Protein AF-A0A967WJ11-F1 (afdb_monomer)

Mean predicted aligned error: 7.95 Å

Radius of gyration: 17.64 Å; Cα contacts (8 Å, |Δi|>4): 29; chains: 1; bounding box: 41×28×44 Å

Sequence (92 aa):
PYKSWKMTPEDWRNRELWDRYLSYAQRMISETDAPYAPWLLIPGNDKLYARVEVLRSIVTVIEGWQVGDKLFTSRHEYLKYLEEHGDFLEDD

Structure (mmCIF, N/CA/C/O backbone):
data_AF-A0A967WJ11-F1
#
_entry.id   AF-A0A967WJ11-F1
#
loop_
_atom_site.group_PDB
_atom_site.id
_atom_site.type_symbol
_atom_site.label_atom_id
_atom_site.label_alt_id
_atom_site.label_comp_id
_atom_site.label_asym_id
_atom_site.label_entity_id
_atom_site.label_seq_id
_atom_site.pdbx_PDB_ins_code
_atom_site.Cartn_x
_atom_site.Cartn_y
_atom_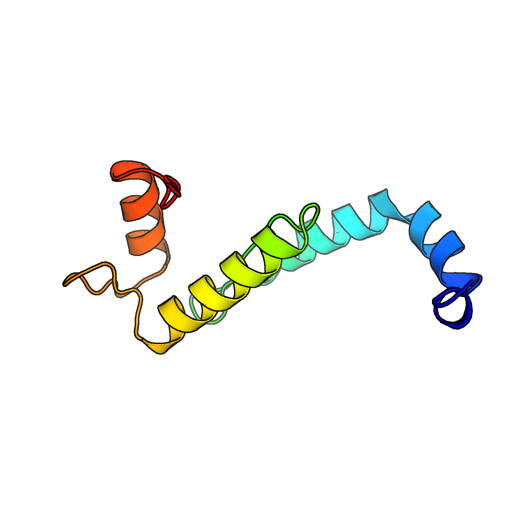site.Cartn_z
_atom_site.occupancy
_atom_site.B_iso_or_equiv
_atom_site.auth_seq_id
_atom_site.auth_comp_id
_atom_site.auth_asym_id
_atom_site.auth_atom_id
_atom_site.pdbx_PDB_model_num
ATOM 1 N N . PRO A 1 1 ? 4.337 13.083 -24.368 1.00 76.19 1 PRO A N 1
ATOM 2 C CA . PRO A 1 1 ? 5.241 14.265 -24.401 1.00 76.19 1 PRO A CA 1
ATOM 3 C C . PRO A 1 1 ? 5.456 14.951 -23.035 1.00 76.19 1 PRO A C 1
ATOM 5 O O . PRO A 1 1 ? 6.593 15.079 -22.617 1.00 76.19 1 PRO A O 1
ATOM 8 N N . TYR A 1 2 ? 4.409 15.357 -22.301 1.00 92.81 2 TYR A N 1
ATOM 9 C CA . TYR A 1 2 ? 4.575 16.188 -21.087 1.00 92.81 2 TYR A CA 1
ATOM 10 C C . TYR A 1 2 ? 5.238 15.490 -19.875 1.00 92.81 2 TYR A C 1
A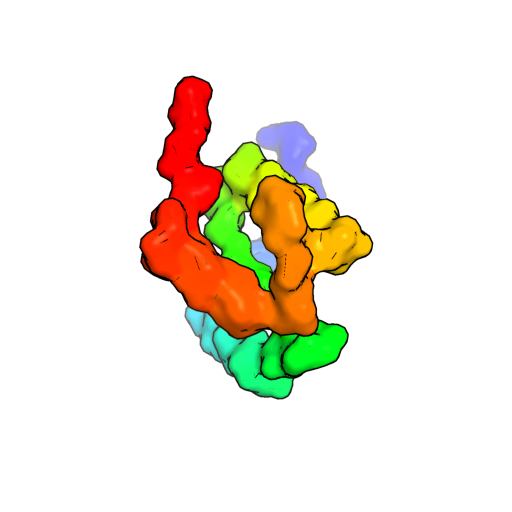TOM 12 O O . TYR A 1 2 ? 5.883 16.139 -19.056 1.00 92.81 2 TYR A O 1
ATOM 20 N N . LYS A 1 3 ? 5.106 14.162 -19.745 1.00 92.00 3 LYS A N 1
ATOM 21 C CA . LYS A 1 3 ? 5.659 13.384 -18.614 1.00 92.00 3 LYS A CA 1
ATOM 22 C C . LYS A 1 3 ? 6.774 12.409 -19.006 1.00 92.00 3 LYS A C 1
ATOM 24 O O . LYS A 1 3 ? 7.195 11.625 -18.167 1.00 92.00 3 LYS A O 1
ATOM 29 N N . SER A 1 4 ? 7.247 12.433 -20.254 1.00 90.44 4 SER A N 1
ATOM 30 C CA . SER A 1 4 ? 8.233 11.453 -20.742 1.00 90.44 4 SER A CA 1
ATOM 31 C C . SER A 1 4 ? 9.570 11.534 -20.011 1.00 90.44 4 SER A C 1
ATOM 33 O O . SER A 1 4 ? 10.207 10.510 -19.827 1.00 90.44 4 SER A O 1
ATOM 35 N N . TRP A 1 5 ? 9.954 12.719 -19.531 1.00 93.25 5 TRP A N 1
ATOM 36 C CA . TRP A 1 5 ? 11.173 12.925 -18.741 1.00 93.25 5 TRP A CA 1
ATOM 37 C C . TRP A 1 5 ? 11.189 12.161 -17.407 1.00 93.25 5 TRP A C 1
ATOM 39 O O . TRP A 1 5 ? 12.251 12.008 -16.816 1.00 93.25 5 TRP A O 1
ATOM 49 N N . LYS A 1 6 ? 10.029 11.688 -16.927 1.00 94.88 6 LYS A N 1
ATOM 50 C CA . LYS A 1 6 ? 9.920 10.865 -15.714 1.00 94.88 6 LYS A CA 1
ATOM 51 C C . LYS A 1 6 ? 10.213 9.384 -15.959 1.00 94.88 6 LYS A C 1
ATOM 53 O O . LYS A 1 6 ? 10.358 8.659 -14.988 1.00 94.88 6 LYS A O 1
ATOM 58 N N . MET A 1 7 ? 10.229 8.945 -17.220 1.00 92.88 7 MET A N 1
AT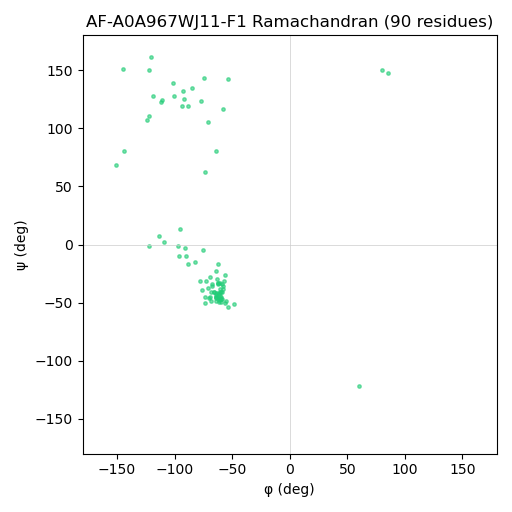OM 59 C CA . MET A 1 7 ? 10.464 7.549 -17.579 1.00 92.88 7 MET A CA 1
ATOM 60 C C . MET A 1 7 ? 11.945 7.324 -17.850 1.00 92.88 7 MET A C 1
ATOM 62 O O . MET A 1 7 ? 12.569 8.052 -18.622 1.00 92.88 7 MET A O 1
ATOM 66 N N . THR A 1 8 ? 12.481 6.269 -17.261 1.00 94.62 8 THR A N 1
ATOM 67 C CA . THR A 1 8 ? 13.871 5.849 -17.389 1.00 94.62 8 THR A CA 1
ATOM 68 C C . THR A 1 8 ? 13.948 4.435 -17.976 1.00 94.62 8 THR A C 1
ATOM 70 O O . THR A 1 8 ? 12.971 3.684 -17.927 1.00 94.62 8 THR A O 1
ATOM 73 N N . PRO A 1 9 ? 15.104 4.018 -18.526 1.0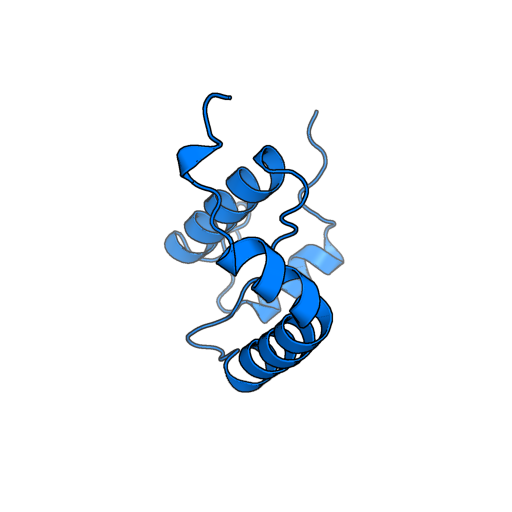0 94.44 9 PRO A N 1
ATOM 74 C CA . PRO A 1 9 ? 15.328 2.621 -18.907 1.00 94.44 9 PRO A CA 1
ATOM 75 C C . PRO A 1 9 ? 15.139 1.630 -17.745 1.00 94.44 9 PRO A C 1
ATOM 77 O O . PRO A 1 9 ? 14.805 0.472 -17.979 1.00 94.44 9 PRO A O 1
ATOM 80 N N . GLU A 1 10 ? 15.331 2.085 -16.502 1.00 94.88 10 GLU A N 1
ATOM 81 C CA . GLU A 1 10 ? 15.152 1.267 -15.299 1.00 94.88 10 GLU A CA 1
ATOM 82 C C . GLU A 1 10 ? 13.687 0.888 -15.064 1.00 94.88 10 GLU A C 1
ATOM 84 O O . GLU A 1 10 ? 13.405 -0.238 -14.673 1.00 94.88 10 GLU A O 1
ATOM 89 N N . ASP A 1 11 ? 12.734 1.772 -15.375 1.00 95.19 11 ASP A N 1
ATOM 90 C CA . ASP A 1 11 ? 11.304 1.475 -15.217 1.00 95.19 11 ASP A CA 1
ATOM 91 C C . ASP A 1 11 ? 10.870 0.271 -16.069 1.00 95.19 11 ASP A C 1
ATOM 93 O O . ASP A 1 11 ? 10.009 -0.511 -15.662 1.00 95.19 11 ASP A O 1
ATOM 97 N N . TRP A 1 12 ? 11.492 0.088 -17.239 1.00 93.50 12 TRP A N 1
ATOM 98 C CA . TRP A 1 12 ? 11.231 -1.050 -18.122 1.00 93.50 12 TRP A CA 1
ATO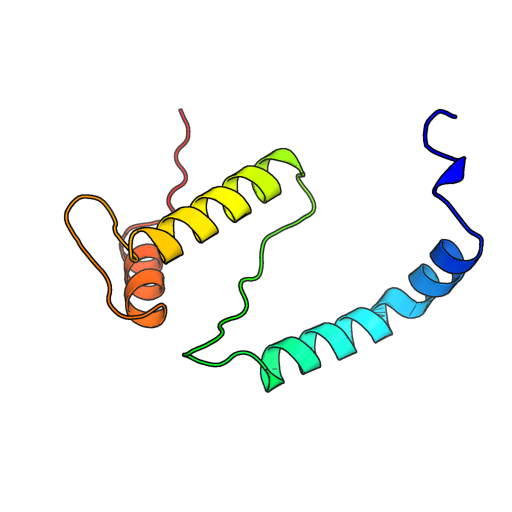M 99 C C . TRP A 1 12 ? 11.826 -2.346 -17.576 1.00 93.50 12 TRP A C 1
ATOM 101 O O . TRP A 1 12 ? 11.115 -3.346 -17.511 1.00 93.50 12 TRP A O 1
ATOM 111 N N . ARG A 1 13 ? 13.077 -2.313 -17.096 1.00 95.00 13 ARG A N 1
ATOM 112 C CA . ARG A 1 13 ? 13.703 -3.463 -16.423 1.00 95.00 13 ARG A CA 1
ATOM 113 C C . ARG A 1 13 ? 12.926 -3.881 -15.177 1.00 95.00 13 ARG A C 1
ATOM 115 O O . ARG A 1 13 ? 12.640 -5.057 -14.991 1.00 95.00 13 ARG A O 1
ATOM 122 N N . ASN A 1 14 ? 12.519 -2.920 -14.351 1.00 95.19 14 ASN A N 1
ATOM 123 C CA . ASN A 1 14 ? 11.720 -3.188 -13.156 1.00 95.19 14 ASN A CA 1
ATOM 124 C C . ASN A 1 14 ? 10.359 -3.798 -13.501 1.00 95.19 14 ASN A C 1
ATOM 126 O O . ASN A 1 14 ? 9.860 -4.646 -12.762 1.00 95.19 14 ASN A O 1
ATOM 130 N N . ARG A 1 15 ? 9.768 -3.416 -14.639 1.00 95.19 15 ARG A N 1
ATOM 131 C CA . ARG A 1 15 ? 8.505 -3.991 -15.105 1.00 95.19 15 ARG A CA 1
ATOM 132 C C . ARG A 1 15 ? 8.635 -5.457 -15.516 1.00 95.19 15 ARG A C 1
ATOM 134 O O . ARG A 1 15 ? 7.705 -6.218 -15.272 1.00 95.19 15 ARG A O 1
ATOM 141 N N . GLU A 1 16 ? 9.771 -5.870 -16.076 1.00 96.69 16 GLU A N 1
ATOM 142 C CA . GLU A 1 16 ? 10.060 -7.287 -16.364 1.00 96.69 16 GLU A CA 1
ATOM 143 C C . GLU A 1 16 ? 10.149 -8.135 -15.082 1.00 96.69 16 GLU A C 1
ATOM 145 O O . GLU A 1 16 ? 9.932 -9.344 -15.115 1.00 96.69 16 GLU A O 1
ATOM 150 N N . LEU A 1 17 ? 10.423 -7.506 -13.934 1.00 97.12 17 LEU A N 1
ATOM 151 C CA . LEU A 1 17 ? 10.523 -8.154 -12.624 1.00 97.12 17 LEU A CA 1
ATOM 152 C C . LEU A 1 17 ? 9.217 -8.103 -11.813 1.00 97.12 17 LEU A C 1
ATOM 154 O O . LEU A 1 17 ? 9.242 -8.387 -10.613 1.00 97.12 17 LEU A O 1
ATOM 158 N N . TRP A 1 18 ? 8.086 -7.755 -12.437 1.00 96.69 18 TRP A N 1
ATOM 159 C CA . TRP A 1 18 ? 6.793 -7.559 -11.767 1.00 96.69 18 TRP A CA 1
ATOM 160 C C . TRP A 1 18 ? 6.421 -8.698 -10.811 1.00 96.69 18 TRP A C 1
ATOM 162 O O . TRP A 1 18 ? 6.164 -8.451 -9.633 1.00 96.69 18 TRP A O 1
ATOM 172 N N . ASP A 1 19 ? 6.474 -9.946 -11.281 1.00 97.81 19 ASP A N 1
ATOM 173 C CA . ASP A 1 19 ? 6.080 -11.111 -10.480 1.00 97.81 19 ASP A CA 1
ATOM 174 C C . ASP A 1 19 ? 6.965 -11.283 -9.236 1.00 97.81 19 ASP A C 1
ATOM 176 O O . ASP A 1 19 ? 6.490 -11.655 -8.160 1.00 97.81 19 ASP A O 1
ATOM 180 N N . ARG A 1 20 ? 8.257 -10.940 -9.345 1.00 97.94 20 ARG A N 1
ATOM 181 C CA . ARG A 1 20 ? 9.179 -10.965 -8.202 1.00 97.94 20 ARG A CA 1
ATOM 182 C C . ARG A 1 20 ? 8.817 -9.886 -7.194 1.00 97.94 20 ARG A C 1
ATOM 184 O O . ARG A 1 20 ? 8.699 -10.194 -6.009 1.00 97.94 20 ARG A O 1
ATOM 191 N N . TYR A 1 21 ? 8.602 -8.651 -7.646 1.00 97.25 21 TYR A N 1
ATOM 192 C CA . TYR A 1 21 ? 8.187 -7.559 -6.765 1.00 97.25 21 TYR A CA 1
ATOM 193 C C . TYR A 1 21 ? 6.869 -7.862 -6.059 1.00 97.25 21 TYR A C 1
ATOM 195 O O . TYR A 1 21 ? 6.771 -7.616 -4.861 1.00 97.25 21 TYR A O 1
ATOM 203 N N . LEU A 1 22 ? 5.898 -8.452 -6.759 1.00 96.88 22 LEU A N 1
ATOM 204 C CA . LEU A 1 22 ? 4.627 -8.850 -6.165 1.00 96.88 22 LEU A CA 1
ATOM 205 C C . LEU A 1 22 ? 4.832 -9.872 -5.038 1.00 96.88 22 LEU A C 1
ATOM 207 O O . LEU A 1 22 ? 4.311 -9.684 -3.940 1.00 96.88 22 LEU A O 1
ATOM 211 N N . SER A 1 23 ? 5.651 -10.902 -5.276 1.00 97.88 23 SER A N 1
ATOM 212 C CA . SER A 1 23 ? 5.945 -11.921 -4.259 1.00 97.88 23 SER A CA 1
ATOM 213 C C . SER A 1 23 ? 6.644 -11.338 -3.021 1.00 97.88 23 SER A C 1
ATOM 215 O O . SER A 1 23 ? 6.278 -11.654 -1.887 1.00 97.88 23 SER A O 1
ATOM 217 N N . TYR A 1 24 ? 7.607 -10.430 -3.214 1.00 97.94 24 TYR A N 1
ATOM 218 C CA . TYR A 1 24 ? 8.294 -9.764 -2.108 1.00 97.94 24 TYR A CA 1
ATOM 219 C C . TYR A 1 24 ? 7.399 -8.764 -1.376 1.00 97.94 24 TYR A C 1
ATOM 221 O O . TYR A 1 24 ? 7.479 -8.683 -0.153 1.00 97.94 24 TYR A O 1
ATOM 229 N N . ALA A 1 25 ? 6.532 -8.035 -2.083 1.00 97.06 25 ALA A N 1
ATOM 230 C CA . ALA A 1 25 ? 5.574 -7.121 -1.470 1.00 97.06 25 ALA A CA 1
ATOM 231 C C . ALA A 1 25 ? 4.568 -7.880 -0.595 1.00 97.06 25 ALA A C 1
ATOM 233 O O . ALA A 1 25 ? 4.345 -7.490 0.548 1.00 97.06 25 ALA A O 1
ATOM 234 N N . GLN A 1 26 ? 4.028 -8.999 -1.090 1.00 97.00 26 GLN A N 1
ATOM 235 C CA . GLN A 1 26 ? 3.136 -9.861 -0.315 1.00 97.00 26 GLN A CA 1
ATOM 236 C C . GLN A 1 26 ? 3.821 -10.367 0.957 1.00 97.00 26 GLN A C 1
ATOM 238 O O . GLN A 1 26 ? 3.248 -10.279 2.043 1.00 97.00 26 GLN A O 1
ATOM 243 N N . ARG A 1 27 ? 5.065 -10.846 0.834 1.00 98.12 27 ARG A N 1
ATOM 244 C CA . ARG A 1 27 ? 5.852 -11.307 1.978 1.00 98.12 27 ARG A CA 1
ATOM 245 C C . ARG A 1 27 ? 6.097 -10.186 2.988 1.00 98.12 27 ARG A C 1
ATOM 247 O O . ARG A 1 27 ? 5.821 -10.373 4.168 1.00 98.12 27 ARG A O 1
ATOM 254 N N . MET A 1 28 ? 6.559 -9.025 2.525 1.00 97.88 28 MET A N 1
ATOM 255 C CA . MET A 1 28 ? 6.820 -7.855 3.367 1.00 97.88 28 MET A CA 1
ATOM 256 C C . MET A 1 28 ? 5.574 -7.457 4.158 1.00 97.88 28 MET A C 1
ATOM 258 O O . MET A 1 28 ? 5.656 -7.322 5.374 1.00 97.88 28 MET A O 1
ATOM 262 N N . ILE A 1 29 ? 4.417 -7.351 3.499 1.00 96.50 29 ILE A N 1
ATOM 263 C CA . ILE A 1 29 ? 3.156 -7.011 4.168 1.00 96.50 29 ILE A CA 1
ATOM 264 C C . ILE A 1 29 ? 2.802 -8.081 5.202 1.00 96.50 29 ILE A C 1
ATOM 266 O O . ILE A 1 29 ? 2.530 -7.744 6.347 1.00 96.50 29 ILE A O 1
ATOM 270 N N . SER A 1 30 ? 2.876 -9.367 4.844 1.00 94.62 30 SER A N 1
ATOM 271 C CA . SER A 1 30 ? 2.534 -10.454 5.772 1.00 94.62 30 SER A CA 1
ATOM 272 C C . SER A 1 30 ? 3.434 -10.524 7.010 1.00 94.62 30 SER A C 1
ATOM 274 O O . SER A 1 30 ? 2.970 -10.902 8.080 1.00 94.62 30 SER A O 1
ATOM 276 N N . GLU A 1 31 ? 4.713 -10.164 6.876 1.00 97.56 31 GLU A N 1
ATOM 277 C CA . GLU A 1 31 ? 5.691 -10.225 7.968 1.00 97.56 31 GLU A CA 1
ATOM 278 C C . GLU A 1 31 ? 5.730 -8.936 8.806 1.00 97.56 31 GLU A C 1
ATOM 280 O O . GLU A 1 31 ? 6.272 -8.948 9.910 1.00 97.56 31 GLU A O 1
ATOM 285 N N . THR A 1 32 ? 5.184 -7.825 8.298 1.00 96.56 32 THR A N 1
ATOM 286 C CA . THR A 1 32 ? 5.286 -6.505 8.949 1.00 96.56 32 THR A CA 1
ATOM 287 C C . THR A 1 32 ? 3.946 -5.850 9.277 1.00 96.56 32 THR A C 1
ATOM 289 O O . THR A 1 32 ? 3.941 -4.776 9.874 1.00 96.56 32 THR A O 1
ATOM 292 N N . ASP A 1 33 ? 2.815 -6.478 8.947 1.00 91.25 33 ASP A N 1
ATOM 293 C CA . ASP A 1 33 ? 1.494 -6.046 9.411 1.00 91.25 33 ASP A CA 1
ATOM 294 C C . ASP A 1 33 ? 1.347 -6.341 10.909 1.00 91.25 33 ASP A C 1
ATOM 296 O O . ASP A 1 33 ? 1.214 -7.491 11.332 1.00 91.25 33 ASP A O 1
ATOM 300 N N . ALA A 1 34 ? 1.420 -5.292 11.731 1.00 87.62 34 ALA A N 1
ATOM 301 C CA . ALA A 1 34 ? 1.383 -5.399 13.185 1.00 87.62 34 ALA A CA 1
ATOM 302 C C . ALA A 1 34 ? 0.218 -4.586 13.780 1.00 87.62 34 ALA A C 1
ATOM 304 O O . ALA A 1 34 ? -0.118 -3.528 13.249 1.00 87.62 34 ALA A O 1
ATOM 305 N N . PRO A 1 35 ? -0.362 -4.985 14.933 1.00 80.19 35 PRO A N 1
ATOM 306 C CA . PRO A 1 35 ? -1.497 -4.272 15.534 1.00 80.19 35 PRO A CA 1
ATOM 307 C C . PRO A 1 35 ? -1.243 -2.787 15.832 1.00 80.19 35 PRO A C 1
ATOM 309 O O . PRO A 1 35 ? -2.165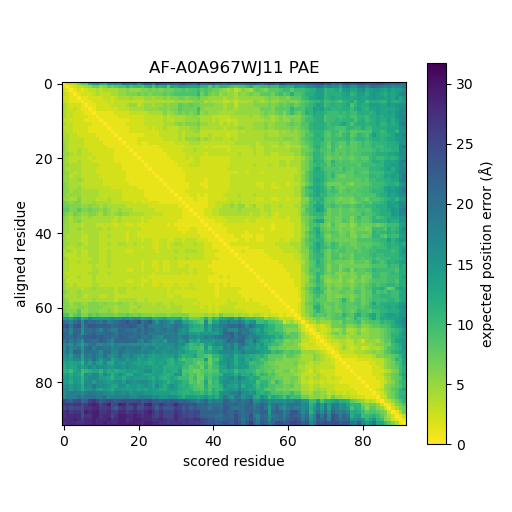 -1.981 15.775 1.00 80.19 35 PRO A O 1
ATOM 312 N N . TYR A 1 36 ? 0.005 -2.424 16.141 1.00 82.81 36 TYR A N 1
ATOM 313 C CA . TYR A 1 36 ? 0.415 -1.044 16.421 1.00 82.81 36 TYR A CA 1
ATOM 314 C C . TYR A 1 36 ? 0.866 -0.269 15.168 1.00 82.81 36 TYR A C 1
ATOM 316 O O . TYR A 1 36 ? 1.100 0.934 15.253 1.00 82.81 36 TYR A O 1
ATOM 324 N N . ALA A 1 37 ? 1.029 -0.944 14.026 1.00 88.19 37 ALA A N 1
ATOM 325 C CA . ALA A 1 37 ? 1.465 -0.366 12.756 1.00 88.19 37 ALA A CA 1
ATOM 326 C C . ALA A 1 37 ? 0.867 -1.164 11.576 1.00 88.19 37 ALA A C 1
ATOM 328 O O . ALA A 1 37 ? 1.594 -1.886 10.891 1.00 88.19 37 ALA A O 1
ATOM 329 N N . PRO A 1 38 ? -0.460 -1.098 11.370 1.00 88.50 38 PRO A N 1
ATOM 330 C CA . PRO A 1 38 ? -1.125 -1.922 10.371 1.00 88.50 38 PRO A CA 1
ATOM 331 C C . PRO A 1 38 ? -0.869 -1.423 8.943 1.00 88.50 38 PRO A C 1
ATOM 333 O O . PRO A 1 38 ? -0.893 -0.220 8.676 1.00 88.50 38 PRO A O 1
ATOM 336 N N . TRP A 1 39 ? -0.724 -2.354 8.002 1.00 92.50 39 TRP A N 1
ATOM 337 C CA . TRP A 1 39 ? -0.761 -2.081 6.568 1.00 92.50 39 TRP A CA 1
ATOM 338 C C . TRP A 1 39 ? -2.200 -2.071 6.050 1.00 92.50 39 TRP A C 1
ATOM 340 O O . TRP A 1 39 ? -2.989 -2.982 6.317 1.00 92.50 39 TRP A O 1
ATOM 350 N N . LEU A 1 40 ? -2.528 -1.070 5.230 1.00 89.94 40 LEU A N 1
ATOM 351 C CA . LEU A 1 40 ? -3.799 -0.986 4.514 1.00 89.94 40 LEU A CA 1
ATOM 352 C C . LEU A 1 40 ? -3.577 -1.155 3.007 1.00 89.94 40 LEU A C 1
ATOM 354 O O . LEU A 1 40 ? -2.825 -0.401 2.391 1.00 89.94 40 LEU A O 1
ATOM 358 N N . LEU A 1 41 ? -4.240 -2.150 2.416 1.00 92.06 41 LEU A N 1
ATOM 359 C CA . LEU A 1 41 ? -4.225 -2.401 0.977 1.00 92.06 41 LEU A CA 1
ATOM 360 C C . LEU A 1 41 ? -5.338 -1.598 0.302 1.00 92.06 41 LEU A C 1
ATOM 362 O O . LEU A 1 41 ? -6.509 -1.823 0.588 1.00 92.06 41 LEU A O 1
ATOM 366 N N . ILE A 1 42 ? -4.970 -0.694 -0.609 1.00 89.88 42 ILE A N 1
ATOM 367 C CA . ILE A 1 42 ? -5.915 0.156 -1.344 1.00 89.88 42 ILE A CA 1
ATOM 368 C C . ILE A 1 42 ? -5.795 -0.126 -2.850 1.00 89.88 42 ILE A C 1
ATOM 370 O O . ILE A 1 42 ? -4.685 -0.059 -3.392 1.00 89.88 42 ILE A O 1
ATOM 374 N N . PRO A 1 43 ? -6.905 -0.418 -3.554 1.00 90.12 43 PRO A N 1
ATOM 375 C CA . PRO A 1 43 ? -6.916 -0.561 -5.007 1.00 90.12 43 PRO A CA 1
ATOM 376 C C . PRO A 1 43 ? -6.411 0.705 -5.718 1.00 90.12 43 PRO A C 1
ATOM 378 O O . PRO A 1 43 ? -7.019 1.767 -5.635 1.00 90.12 43 PRO A O 1
ATOM 381 N N . GLY A 1 44 ? -5.294 0.596 -6.444 1.00 93.12 44 GLY A N 1
ATOM 382 C CA . GLY A 1 44 ? -4.616 1.745 -7.067 1.00 93.12 44 GLY A CA 1
ATOM 383 C C . GLY A 1 44 ? -4.929 1.999 -8.548 1.00 93.12 44 GLY A C 1
ATOM 384 O O . GLY A 1 44 ? -4.369 2.932 -9.127 1.00 93.12 44 GLY A O 1
ATOM 385 N N . ASN A 1 45 ? -5.766 1.170 -9.186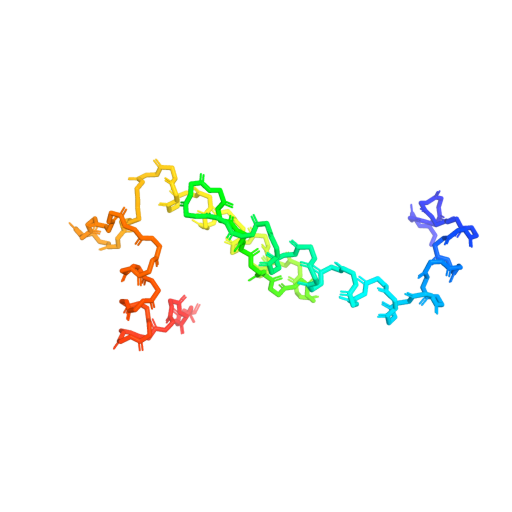 1.00 95.44 45 ASN A N 1
ATOM 386 C CA . ASN A 1 45 ? -6.041 1.274 -10.627 1.00 95.44 45 ASN A CA 1
ATOM 387 C C . ASN A 1 45 ? -6.828 2.548 -10.981 1.00 95.44 45 ASN A C 1
ATOM 389 O O . ASN A 1 45 ? -6.494 3.213 -11.965 1.00 95.44 45 ASN A O 1
ATOM 393 N N . ASP A 1 46 ? -7.820 2.916 -10.165 1.00 96.19 46 ASP A N 1
ATOM 394 C CA . ASP A 1 46 ? -8.499 4.210 -10.248 1.00 96.19 46 ASP A CA 1
ATOM 395 C C . ASP A 1 46 ? -7.835 5.211 -9.291 1.00 96.19 46 ASP A C 1
ATOM 397 O O . ASP A 1 46 ? -7.786 5.028 -8.074 1.00 96.19 46 ASP A O 1
ATOM 401 N N . LYS A 1 47 ? -7.311 6.302 -9.858 1.00 95.12 47 LYS A N 1
ATOM 402 C CA . LYS A 1 47 ? -6.577 7.327 -9.106 1.00 95.12 47 LYS A CA 1
ATOM 403 C C . LYS A 1 47 ? -7.469 8.201 -8.236 1.00 95.12 47 LYS A C 1
ATOM 405 O O . LYS A 1 47 ? -6.961 8.728 -7.251 1.00 95.12 47 LYS A O 1
ATOM 410 N N . LEU A 1 48 ? -8.712 8.460 -8.636 1.00 95.44 48 LEU A N 1
ATOM 411 C CA . LEU A 1 48 ? -9.630 9.282 -7.850 1.00 95.44 48 LEU A CA 1
ATOM 412 C C . LEU A 1 48 ? -10.101 8.484 -6.643 1.00 95.44 48 LEU A C 1
ATOM 414 O O . LEU A 1 48 ? -9.911 8.947 -5.519 1.00 95.44 48 LEU A O 1
ATOM 418 N N . TYR A 1 49 ? -10.566 7.258 -6.882 1.00 92.31 49 TYR A N 1
ATOM 419 C CA . TYR A 1 49 ? -10.955 6.328 -5.827 1.00 92.31 49 TYR A CA 1
ATOM 420 C C . TYR A 1 49 ? -9.827 6.130 -4.805 1.00 92.31 49 TYR A C 1
ATOM 422 O O . TYR A 1 49 ? -10.006 6.419 -3.625 1.00 92.31 49 TYR A O 1
ATOM 430 N N . ALA A 1 50 ? -8.620 5.766 -5.261 1.00 93.06 50 ALA A N 1
ATOM 431 C CA . ALA A 1 50 ? -7.493 5.515 -4.363 1.00 93.06 50 ALA A CA 1
ATOM 432 C C . ALA A 1 50 ? -7.147 6.726 -3.481 1.00 93.06 50 ALA A C 1
ATOM 434 O O . ALA A 1 50 ? -6.758 6.567 -2.329 1.00 93.06 50 ALA A O 1
ATOM 435 N N . ARG A 1 51 ? -7.278 7.955 -4.000 1.00 96.88 51 ARG A N 1
ATOM 436 C CA . ARG A 1 51 ? -7.002 9.175 -3.222 1.00 96.88 51 ARG A CA 1
ATOM 437 C C . ARG A 1 51 ? -8.043 9.409 -2.140 1.00 96.88 51 ARG A C 1
ATOM 439 O O . ARG A 1 51 ? -7.662 9.746 -1.023 1.00 96.88 51 ARG A O 1
ATOM 446 N N . VAL A 1 52 ? -9.322 9.267 -2.483 1.00 93.31 52 VAL A N 1
ATOM 447 C CA . VAL A 1 52 ? -10.423 9.423 -1.526 1.00 93.31 52 VAL A CA 1
ATOM 448 C C . VAL A 1 52 ? -10.287 8.375 -0.428 1.00 93.31 52 VAL A C 1
ATOM 450 O O . VAL A 1 52 ? -10.308 8.724 0.748 1.00 93.31 52 VAL A O 1
ATOM 453 N N . GLU A 1 53 ? -10.023 7.127 -0.805 1.00 88.19 53 GLU A N 1
ATOM 454 C CA . GLU A 1 53 ? -9.908 6.015 0.133 1.00 88.19 53 GLU A CA 1
ATOM 455 C C . GLU A 1 53 ? -8.709 6.153 1.083 1.00 88.19 53 GLU A C 1
ATOM 457 O O . GLU A 1 53 ? -8.843 5.939 2.290 1.00 88.19 53 GLU A O 1
ATOM 462 N N . VAL A 1 54 ? -7.549 6.600 0.579 1.00 93.00 54 VAL A N 1
ATOM 463 C CA . VAL A 1 54 ? -6.383 6.925 1.423 1.00 93.00 54 VAL A CA 1
ATOM 464 C C . VAL A 1 54 ? -6.732 8.020 2.432 1.00 93.00 54 VAL A C 1
ATOM 466 O O . VAL A 1 54 ? -6.445 7.869 3.618 1.00 93.00 54 VAL A O 1
ATOM 469 N N . LEU A 1 55 ? -7.334 9.126 1.980 1.00 93.81 55 LEU A N 1
ATOM 470 C CA . LEU A 1 55 ? -7.660 10.256 2.855 1.00 93.81 55 LEU A CA 1
ATOM 471 C C . LEU A 1 55 ? -8.679 9.861 3.923 1.00 93.81 55 LEU A C 1
ATOM 473 O O . LEU A 1 55 ? -8.466 10.159 5.096 1.00 93.81 55 LEU A O 1
ATOM 477 N N . ARG A 1 56 ? -9.734 9.144 3.530 1.00 86.19 56 ARG A N 1
ATOM 478 C CA . ARG A 1 56 ? -10.751 8.609 4.437 1.00 86.19 56 ARG A CA 1
ATOM 479 C C . ARG A 1 56 ? -10.113 7.736 5.511 1.00 86.19 56 ARG A C 1
ATOM 481 O O . ARG A 1 56 ? -10.313 7.983 6.693 1.00 86.19 56 ARG A O 1
ATOM 488 N N . SER A 1 57 ? -9.266 6.793 5.104 1.00 84.50 57 SER A N 1
ATOM 489 C CA . SER A 1 57 ? -8.577 5.880 6.020 1.00 84.50 57 SER A CA 1
ATOM 490 C C . SER A 1 57 ? -7.683 6.611 7.021 1.00 84.50 57 SER A C 1
ATOM 492 O O . SER A 1 57 ? -7.662 6.266 8.199 1.00 84.50 57 SER A O 1
ATOM 494 N N . ILE A 1 58 ? -6.965 7.647 6.576 1.00 89.00 58 ILE A N 1
ATOM 495 C CA . ILE A 1 58 ? -6.136 8.476 7.459 1.00 89.00 58 ILE A CA 1
ATOM 496 C C . ILE A 1 58 ? -7.006 9.220 8.477 1.00 89.00 58 ILE A C 1
ATOM 498 O O . ILE A 1 58 ? -6.699 9.182 9.666 1.00 89.00 58 ILE A O 1
ATOM 502 N N . VAL A 1 59 ? -8.086 9.870 8.031 1.00 88.00 59 VAL A N 1
ATOM 503 C CA . VAL A 1 59 ? -9.015 10.598 8.914 1.00 88.00 59 VAL A CA 1
ATOM 504 C C . VAL A 1 59 ? -9.626 9.650 9.943 1.00 88.00 59 VAL A C 1
ATOM 506 O O . VAL A 1 59 ? -9.551 9.931 11.134 1.00 88.00 59 VAL A O 1
ATOM 509 N N . THR A 1 60 ? -10.106 8.480 9.514 1.00 79.88 60 THR A N 1
ATOM 510 C CA . THR A 1 60 ? -10.649 7.445 10.403 1.00 79.88 60 THR A CA 1
ATOM 511 C C . THR A 1 60 ? -9.635 6.967 11.443 1.00 79.88 60 THR A C 1
ATOM 513 O O . THR A 1 60 ? -10.013 6.646 12.558 1.00 79.88 60 THR A O 1
ATOM 516 N N . VAL A 1 61 ? -8.339 6.907 11.135 1.00 80.62 61 VAL A N 1
ATOM 517 C CA . VAL A 1 61 ? -7.336 6.534 12.147 1.00 80.62 61 VAL A CA 1
ATOM 518 C C . VAL A 1 61 ? -7.051 7.694 13.108 1.00 80.62 61 VAL A C 1
ATOM 520 O O . VAL A 1 61 ? -6.894 7.463 14.305 1.00 80.62 61 VAL A O 1
ATOM 523 N N . ILE A 1 62 ? -6.985 8.931 12.605 1.00 84.62 62 ILE A N 1
ATOM 524 C CA . ILE A 1 62 ? -6.671 10.127 13.405 1.00 84.62 62 ILE A CA 1
ATOM 525 C C . ILE A 1 62 ? -7.803 10.480 14.371 1.00 84.62 62 ILE A C 1
ATOM 527 O O . ILE A 1 62 ? -7.539 10.774 15.535 1.00 84.62 62 ILE A O 1
ATOM 531 N N . GLU A 1 63 ? -9.048 10.456 13.903 1.00 79.44 63 GLU A N 1
ATOM 532 C CA . GLU A 1 63 ? -10.231 10.772 14.715 1.00 79.44 63 GLU A CA 1
ATOM 533 C C . GLU A 1 63 ? -10.593 9.627 15.681 1.00 79.44 63 GLU A C 1
ATOM 535 O O . GLU A 1 63 ? -11.463 9.773 16.538 1.00 79.44 63 GLU A O 1
ATOM 540 N N . GLY A 1 64 ? -9.882 8.498 15.585 1.00 70.81 64 GLY A N 1
ATOM 541 C CA . GLY A 1 64 ? -10.331 7.213 16.099 1.00 70.81 64 GLY A CA 1
ATOM 542 C C . GLY A 1 64 ? -11.315 6.597 15.113 1.00 70.81 64 GLY A C 1
ATOM 543 O O . GLY A 1 64 ? -11.991 7.318 14.383 1.00 70.81 64 GLY A O 1
ATOM 544 N N . TRP A 1 65 ? -11.366 5.262 15.053 1.00 67.12 65 TRP A N 1
ATOM 545 C CA . TRP A 1 65 ? -12.215 4.533 14.110 1.00 67.12 65 TRP A CA 1
ATOM 546 C C . TRP A 1 65 ? -13.682 4.828 14.427 1.00 67.12 65 TRP A C 1
ATOM 548 O O . TRP A 1 65 ? -14.326 4.071 15.141 1.00 67.12 65 TRP A O 1
ATOM 558 N N . GLN A 1 66 ? -14.196 5.965 13.981 1.00 59.44 66 GLN A N 1
ATOM 559 C CA . GLN A 1 66 ? -15.505 6.452 14.353 1.00 59.44 66 GLN A CA 1
ATOM 560 C C . GLN A 1 66 ? -16.416 6.376 13.136 1.00 59.44 66 GLN A C 1
ATOM 562 O O . GLN A 1 66 ? -16.101 6.915 12.077 1.00 59.44 66 GLN A O 1
ATOM 567 N N . VAL A 1 67 ? -17.544 5.682 13.274 1.00 65.00 67 VAL A N 1
ATOM 568 C CA . VAL A 1 67 ? -18.610 5.669 12.266 1.00 65.00 67 VAL A CA 1
ATOM 569 C C . VAL A 1 67 ? -19.887 6.150 12.938 1.00 65.00 67 VAL A C 1
ATOM 571 O O . VAL A 1 67 ? -20.433 5.472 13.812 1.00 65.00 67 VAL A O 1
ATOM 574 N N . GLY A 1 68 ? -20.339 7.350 12.565 1.00 68.81 68 GLY A N 1
ATOM 575 C CA . GLY A 1 68 ? -21.401 8.049 13.289 1.00 68.81 68 GLY A CA 1
ATOM 576 C C . GLY A 1 68 ? -20.989 8.307 14.742 1.00 68.81 68 GLY A C 1
ATOM 577 O O . GLY A 1 68 ? -19.946 8.904 14.997 1.00 68.81 68 GLY A O 1
ATOM 578 N N . ASP A 1 69 ? -21.779 7.808 15.693 1.00 68.94 69 ASP A N 1
ATOM 579 C CA . ASP A 1 69 ? -21.508 7.940 17.134 1.00 68.94 69 ASP A CA 1
ATOM 580 C C . ASP A 1 69 ? -20.682 6.773 17.722 1.00 68.94 69 ASP A C 1
ATOM 582 O O . ASP A 1 69 ? -20.363 6.775 18.912 1.00 68.94 69 ASP A O 1
ATOM 586 N N . LYS A 1 70 ? -20.342 5.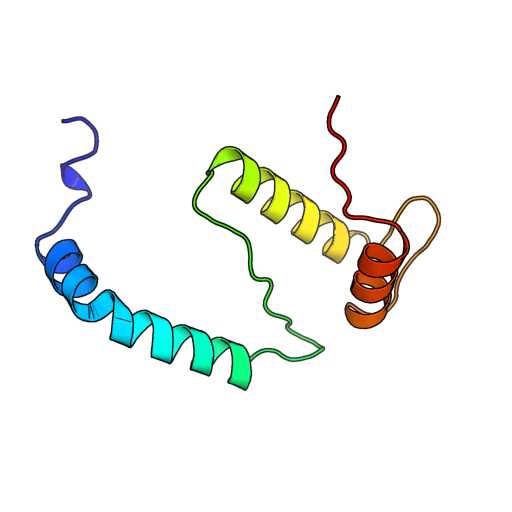743 16.929 1.00 62.66 70 LYS A N 1
ATOM 587 C CA . LYS A 1 70 ? -19.586 4.570 17.406 1.00 62.66 70 LYS A CA 1
ATOM 588 C C . LYS A 1 70 ? -18.091 4.759 17.222 1.00 62.66 70 LYS A C 1
ATOM 590 O O . LYS A 1 70 ? -17.661 4.929 16.091 1.00 62.66 70 LYS A O 1
ATOM 595 N N . LEU A 1 71 ? -17.321 4.608 18.299 1.00 67.19 71 LEU A N 1
ATOM 596 C CA . LEU A 1 71 ? -15.857 4.559 18.294 1.00 67.19 71 LEU A CA 1
ATOM 597 C C . LEU A 1 71 ? -15.380 3.099 18.390 1.00 67.19 71 LEU A C 1
ATOM 599 O O . LEU A 1 71 ? -15.770 2.394 19.320 1.00 67.19 71 LEU A O 1
ATOM 603 N N . PHE A 1 72 ? -14.514 2.659 17.482 1.00 70.75 72 PHE A N 1
ATOM 604 C CA . PHE A 1 72 ? -13.861 1.353 17.535 1.00 70.75 72 PHE A CA 1
ATOM 605 C C . PHE A 1 72 ? -12.435 1.494 18.059 1.00 70.75 72 PHE A C 1
ATOM 607 O O . PHE A 1 72 ? -11.686 2.410 17.711 1.00 70.75 72 PHE A O 1
ATOM 614 N N . THR A 1 73 ? -12.050 0.555 18.915 1.00 65.31 73 THR A N 1
ATOM 615 C CA . THR A 1 73 ? -10.753 0.591 19.613 1.00 65.31 73 THR A CA 1
ATOM 616 C C . THR A 1 73 ? -9.686 -0.238 18.907 1.00 65.31 73 THR A C 1
ATOM 618 O O . THR A 1 73 ? -8.502 -0.148 19.232 1.00 65.31 73 THR A O 1
ATOM 621 N N . SER A 1 74 ? -10.089 -1.032 17.913 1.00 68.88 74 SER A N 1
ATOM 622 C CA . SER A 1 74 ? -9.188 -1.840 17.100 1.00 68.88 74 SER A CA 1
ATOM 623 C C . SER A 1 74 ? -9.663 -1.937 15.651 1.00 68.88 74 SER A C 1
ATOM 625 O O . SER A 1 74 ? -10.859 -1.936 15.361 1.00 68.88 74 SER A O 1
ATOM 627 N N . ARG A 1 75 ? -8.710 -2.102 14.727 1.00 73.94 75 ARG A N 1
ATOM 628 C CA . ARG A 1 75 ? -8.985 -2.326 13.299 1.00 73.94 75 ARG A CA 1
ATOM 629 C C . ARG A 1 75 ? -9.859 -3.561 13.059 1.00 73.94 75 ARG A C 1
ATOM 631 O O . ARG A 1 75 ? -10.706 -3.538 12.179 1.00 73.94 75 ARG A O 1
ATOM 638 N N . HIS A 1 76 ? -9.654 -4.632 13.827 1.00 75.62 76 HIS A N 1
ATOM 639 C CA . HIS A 1 76 ? -10.435 -5.865 13.691 1.00 75.62 76 HIS A CA 1
ATOM 640 C C . HIS A 1 76 ? -11.927 -5.622 13.954 1.00 75.62 76 HIS A C 1
ATOM 642 O O . HIS A 1 76 ? -12.774 -6.100 13.207 1.00 75.62 76 HIS A O 1
ATOM 648 N N . GLU A 1 77 ? -12.235 -4.830 14.981 1.00 74.88 77 GLU A N 1
ATOM 649 C CA . GLU A 1 77 ? -13.601 -4.441 15.328 1.00 74.88 77 GLU A CA 1
ATOM 650 C C . GLU A 1 77 ? -14.248 -3.597 14.218 1.00 74.88 77 GLU A C 1
ATOM 652 O O . GLU A 1 77 ? -15.378 -3.866 13.817 1.00 74.88 77 GLU A O 1
ATOM 657 N N . TYR A 1 78 ? -13.498 -2.640 13.663 1.00 75.19 78 TYR A N 1
ATOM 658 C CA . TYR A 1 78 ? -13.950 -1.806 12.549 1.00 75.19 78 TYR A CA 1
ATOM 659 C C . TYR A 1 78 ? -14.208 -2.606 11.264 1.00 75.19 78 TYR A C 1
ATOM 661 O O . TYR A 1 78 ? -15.245 -2.437 10.631 1.00 75.19 78 TYR A O 1
ATOM 669 N N . LEU A 1 79 ? -13.292 -3.498 10.878 1.00 75.31 79 LEU A N 1
ATOM 670 C CA . LEU A 1 79 ? -13.446 -4.301 9.660 1.00 75.31 79 LEU A CA 1
ATOM 671 C C . LEU A 1 79 ? -14.623 -5.271 9.767 1.00 75.31 79 LEU A C 1
ATOM 673 O O . LEU A 1 79 ? -15.406 -5.374 8.829 1.00 75.31 79 LEU A O 1
ATOM 677 N N . LYS A 1 80 ? -14.803 -5.910 10.928 1.00 79.31 80 LYS A N 1
ATOM 678 C CA . LYS A 1 80 ? -15.983 -6.737 11.192 1.00 79.31 80 LYS A CA 1
ATOM 679 C C . LYS A 1 80 ? -17.274 -5.918 11.096 1.00 79.31 80 LYS A C 1
ATOM 681 O O . LYS A 1 80 ? -18.259 -6.384 10.535 1.00 79.31 80 LYS A O 1
ATOM 686 N N . TYR A 1 81 ? -17.266 -4.689 11.613 1.00 78.25 81 TYR A N 1
ATOM 687 C CA . TYR A 1 81 ? -18.408 -3.788 11.496 1.00 78.25 81 TYR A CA 1
ATOM 688 C C . TYR A 1 81 ? -18.747 -3.474 10.030 1.00 78.25 81 TYR A C 1
ATOM 690 O O . TYR A 1 81 ? -19.919 -3.553 9.667 1.00 78.25 81 TYR A O 1
ATOM 698 N N . LEU A 1 82 ? -17.748 -3.189 9.187 1.00 74.94 82 LEU A N 1
ATOM 699 C CA . LEU A 1 82 ? -17.953 -2.962 7.751 1.00 74.94 82 LEU A CA 1
ATOM 700 C C . LEU A 1 82 ? -18.472 -4.212 7.023 1.00 74.94 82 LEU A C 1
ATOM 702 O O . LEU A 1 82 ? -19.387 -4.106 6.213 1.00 74.94 82 LEU A O 1
ATOM 706 N N . GLU A 1 83 ? -17.946 -5.400 7.338 1.00 77.38 83 GLU A N 1
ATOM 707 C CA . GLU A 1 83 ? -18.442 -6.667 6.774 1.00 77.38 83 GLU A CA 1
ATOM 708 C C . GLU A 1 83 ? -19.918 -6.919 7.121 1.00 77.38 83 GLU A C 1
ATOM 710 O O . GLU A 1 83 ? -20.678 -7.415 6.292 1.00 77.38 83 GLU A O 1
ATOM 715 N N . GLU A 1 84 ? -20.333 -6.567 8.341 1.00 79.88 84 GLU A N 1
ATOM 716 C CA . GLU A 1 84 ? -21.706 -6.754 8.821 1.00 79.88 84 GLU A CA 1
ATOM 717 C C . GLU A 1 84 ? -22.691 -5.697 8.295 1.00 79.88 84 GLU A C 1
ATOM 719 O O . GLU A 1 84 ? -23.874 -5.999 8.140 1.00 79.88 84 GLU A O 1
ATOM 724 N N . HIS A 1 85 ? -22.235 -4.465 8.053 1.00 78.06 85 HIS A N 1
ATOM 725 C CA . HIS A 1 85 ? -23.107 -3.319 7.748 1.00 78.06 85 HIS A CA 1
ATOM 726 C C . HIS A 1 85 ? -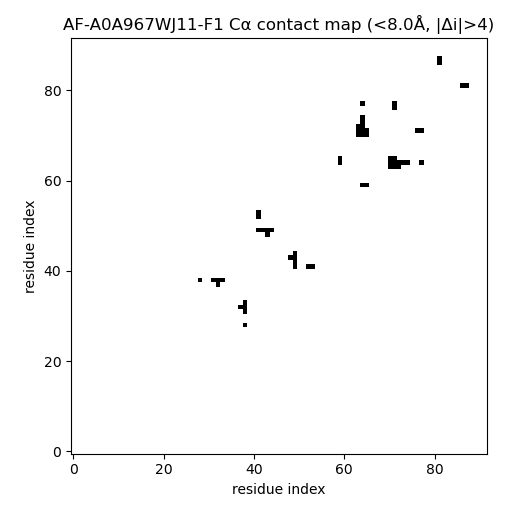23.012 -2.844 6.292 1.00 78.06 85 HIS A C 1
ATOM 728 O O . HIS A 1 85 ? -23.718 -1.909 5.918 1.00 78.06 85 HIS A O 1
ATOM 734 N N . GLY A 1 86 ? -22.213 -3.530 5.469 1.00 61.97 86 GLY A N 1
ATOM 735 C CA . GLY A 1 86 ? -21.989 -3.191 4.070 1.00 61.97 86 GLY A CA 1
ATOM 736 C C . GLY A 1 86 ? -20.882 -2.157 3.903 1.00 61.97 86 GLY A C 1
ATOM 737 O O . GLY A 1 86 ? -20.664 -1.296 4.760 1.00 61.97 86 GLY A O 1
ATOM 738 N N . ASP A 1 87 ? -20.167 -2.277 2.783 1.00 54.75 87 ASP A N 1
ATOM 739 C CA . ASP A 1 87 ? -19.147 -1.319 2.371 1.00 54.75 87 ASP A CA 1
ATOM 740 C C . ASP A 1 87 ? -19.757 0.086 2.350 1.00 54.75 87 ASP A C 1
ATOM 742 O O . ASP A 1 87 ? -20.916 0.267 1.972 1.00 54.75 87 ASP A O 1
ATOM 746 N N . PHE A 1 88 ? -18.983 1.089 2.755 1.00 56.09 88 PHE A N 1
ATOM 747 C CA . PHE A 1 88 ? -19.391 2.492 2.682 1.00 56.09 88 PHE A CA 1
ATOM 748 C C . PHE A 1 88 ? -19.330 2.954 1.213 1.00 56.09 88 PHE A C 1
ATOM 750 O O . PHE A 1 88 ? -18.511 3.789 0.845 1.00 56.09 88 PHE A O 1
ATOM 757 N N . LEU A 1 89 ? -20.147 2.335 0.363 1.00 46.62 89 LEU A N 1
ATOM 758 C CA . LEU A 1 89 ? -20.343 2.633 -1.047 1.00 46.62 89 LEU A CA 1
ATOM 759 C C . LEU A 1 89 ? -21.822 2.413 -1.382 1.00 46.62 89 LEU A C 1
ATOM 761 O O . LEU A 1 89 ? -22.208 1.390 -1.939 1.00 46.62 89 LEU A O 1
ATOM 765 N N . GLU A 1 90 ? -22.642 3.404 -1.058 1.00 37.69 90 GLU A N 1
ATOM 766 C CA . GLU A 1 90 ? -23.447 3.995 -2.124 1.00 37.69 90 GLU A CA 1
ATOM 767 C C . GLU A 1 90 ? -23.140 5.491 -2.136 1.00 37.69 90 GLU A C 1
ATOM 769 O O . GLU A 1 90 ? -23.482 6.238 -1.219 1.00 37.69 90 GLU A O 1
ATOM 774 N N . ASP A 1 91 ? -22.393 5.906 -3.148 1.00 39.09 91 ASP A N 1
ATOM 775 C CA . ASP A 1 91 ? -22.388 7.261 -3.655 1.00 39.09 91 ASP A CA 1
ATOM 776 C C . ASP A 1 91 ? -23.649 7.467 -4.519 1.00 39.09 91 ASP A C 1
ATOM 778 O O . ASP A 1 91 ? -23.882 6.711 -5.463 1.00 39.09 91 ASP A O 1
ATOM 782 N N . ASP A 1 92 ? -24.463 8.476 -4.174 1.00 38.25 92 ASP A N 1
ATOM 783 C CA . ASP A 1 92 ? -25.433 9.086 -5.104 1.00 38.25 92 ASP A CA 1
ATOM 784 C C . ASP A 1 92 ? -24.716 9.658 -6.345 1.00 38.25 92 ASP A C 1
ATOM 786 O O . ASP A 1 92 ? -23.658 10.320 -6.175 1.00 38.25 92 ASP A O 1
#

Solvent-accessible surface area (backbone atoms only — not comparable to full-atom values): 5839 Å² total; per-residue (Å²): 122,96,64,54,90,78,64,54,78,60,61,56,56,53,55,77,39,44,71,58,53,51,54,52,51,54,48,50,49,71,77,56,54,35,96,93,53,69,77,83,91,71,70,67,88,48,66,67,59,33,50,52,52,52,52,50,54,51,49,33,60,74,76,39,45,54,61,89,92,46,76,39,93,45,70,70,60,46,53,52,48,36,72,75,70,49,71,101,70,83,80,131

Secondary structure (DSSP, 8-state):
-TTGGG--HHHHHHHHTHHHHHHHHHHHHHHH-BTTB-------SSHHHHHHHHHHHHHHHHS-EEETTEEESSHHHHHHHHHHH--S----

Foldseek 3Di:
DVCVVVDDPVVVVVVVCVVVVVVVVVVCQVVPQDFVDHDDDADPPDPVRRVVVVVVVVCCVVVAVDDPNDHDPGPVVSVVVCVVPDPPDDDD

pLDDT: mean 83.97, std 14.69, range [37.69, 98.12]